Protein AF-W1WXT0-F1 (afdb_monomer_lite)

Organism: NCBI:txid1403943

Sequence (70 aa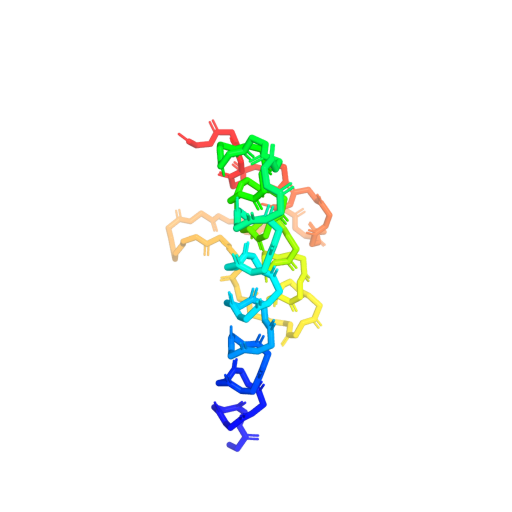):
MLTFIELLIGVVVIVGVARYIIKGYSATGVLFVGGLLLLIISAIMGHKVLPSSQASTGYSATDIVEYVKI

Radius of gyration: 13.67 Å; chains: 1; bounding box: 31×24×36 Å

Structure (mmCIF, N/CA/C/O backbone):
data_AF-W1WXT0-F1
#
_entry.id   AF-W1WXT0-F1
#
loop_
_atom_site.group_PDB
_atom_site.id
_atom_site.type_symbol
_atom_site.label_atom_id
_atom_site.label_alt_id
_atom_site.label_comp_id
_atom_site.label_asym_id
_atom_site.label_entity_id
_atom_site.label_seq_id
_atom_site.pdbx_PDB_ins_code
_atom_site.Cartn_x
_atom_site.Cartn_y
_atom_site.Cartn_z
_atom_site.occupancy
_atom_site.B_iso_or_equiv
_atom_site.auth_seq_id
_atom_site.auth_comp_id
_atom_site.auth_asym_id
_atom_site.auth_atom_id
_atom_site.pdbx_PDB_model_num
ATOM 1 N N . MET A 1 1 ? 0.275 -9.393 -21.781 1.00 50.94 1 MET A N 1
ATOM 2 C CA . MET A 1 1 ? -0.119 -10.455 -20.827 1.00 50.94 1 MET A CA 1
ATOM 3 C C . MET A 1 1 ? 0.648 -10.264 -19.512 1.00 50.94 1 MET A C 1
ATOM 5 O O . MET A 1 1 ? 1.414 -11.122 -19.113 1.00 50.94 1 MET A O 1
ATOM 9 N N . LEU A 1 2 ? 0.479 -9.093 -18.887 1.00 58.41 2 LEU A N 1
ATOM 10 C CA . LEU A 1 2 ? 1.119 -8.654 -17.626 1.00 58.41 2 LEU A CA 1
ATOM 11 C C . LEU A 1 2 ? 0.043 -8.087 -16.672 1.00 58.41 2 LEU A C 1
ATOM 13 O O . LEU A 1 2 ? 0.027 -8.388 -15.484 1.00 58.41 2 LEU A O 1
ATOM 17 N N . THR A 1 3 ? -0.967 -7.442 -17.262 1.00 73.75 3 THR A N 1
ATOM 18 C CA . THR A 1 3 ? -2.153 -6.860 -16.616 1.00 73.75 3 THR A CA 1
ATOM 19 C C . THR A 1 3 ? -2.919 -7.771 -15.653 1.00 73.75 3 THR A C 1
ATOM 21 O O . THR A 1 3 ? -3.408 -7.298 -14.632 1.00 73.75 3 THR A O 1
ATOM 24 N N . PHE A 1 4 ? -3.040 -9.075 -15.928 1.00 78.94 4 PHE A N 1
ATOM 25 C CA . PHE A 1 4 ? -3.766 -9.988 -15.032 1.00 78.94 4 PHE A CA 1
ATOM 26 C C . PHE A 1 4 ? -3.016 -10.236 -13.713 1.00 78.94 4 PHE A C 1
ATOM 28 O O . PHE A 1 4 ? -3.635 -10.300 -12.655 1.00 78.94 4 PHE A O 1
ATOM 35 N N . ILE A 1 5 ? -1.683 -10.334 -13.764 1.00 81.19 5 ILE A N 1
ATOM 36 C CA . ILE A 1 5 ? -0.830 -10.546 -12.584 1.00 81.19 5 ILE A CA 1
ATOM 37 C C . ILE A 1 5 ? -0.792 -9.280 -11.723 1.00 81.19 5 ILE A C 1
ATOM 39 O O . ILE A 1 5 ? -0.926 -9.370 -10.507 1.00 81.19 5 ILE A O 1
ATOM 43 N N . GLU A 1 6 ? -0.695 -8.105 -12.346 1.00 81.06 6 GLU A N 1
ATOM 44 C CA . GLU A 1 6 ? -0.759 -6.802 -11.665 1.00 81.06 6 GLU A CA 1
ATOM 45 C C . GLU A 1 6 ? -2.081 -6.612 -10.915 1.00 81.06 6 GLU A C 1
ATOM 47 O O . GLU A 1 6 ? -2.088 -6.224 -9.747 1.00 81.06 6 GLU A O 1
A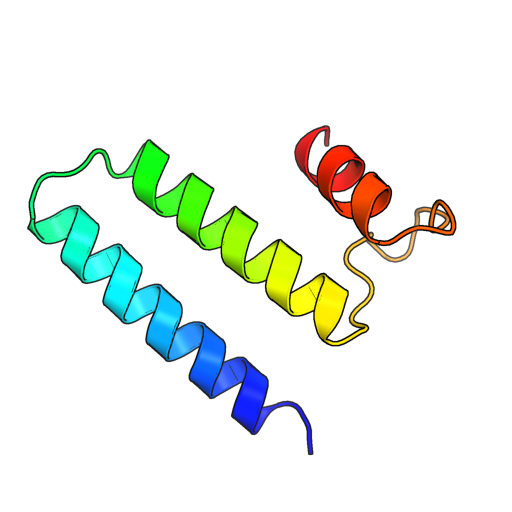TOM 52 N N . LEU A 1 7 ? -3.202 -6.953 -11.560 1.00 85.75 7 LEU A N 1
ATOM 53 C CA . LEU A 1 7 ? -4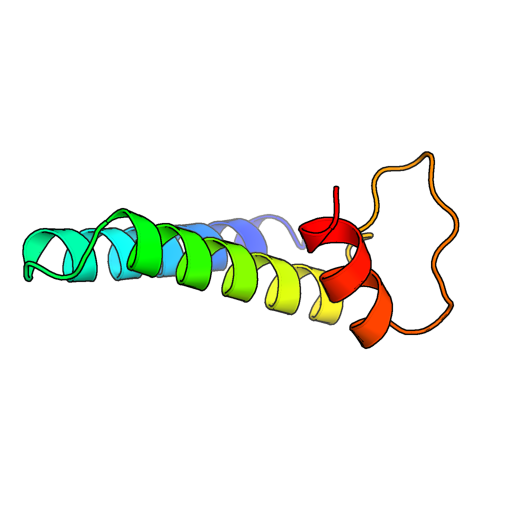.523 -6.937 -10.933 1.00 85.75 7 LEU A CA 1
ATOM 54 C C . LEU A 1 7 ? -4.599 -7.887 -9.736 1.00 85.75 7 LEU A C 1
ATOM 56 O O . LEU A 1 7 ? -5.120 -7.509 -8.689 1.00 85.75 7 LEU A O 1
ATOM 60 N N . LEU A 1 8 ? -4.059 -9.101 -9.864 1.00 88.81 8 LEU A N 1
ATOM 61 C CA . LEU A 1 8 ? -4.058 -10.090 -8.785 1.00 88.81 8 LEU A CA 1
ATOM 62 C C . LEU A 1 8 ? -3.241 -9.587 -7.583 1.00 88.81 8 LEU A C 1
ATOM 64 O O . LEU A 1 8 ? -3.712 -9.643 -6.447 1.00 88.81 8 LEU A O 1
ATOM 68 N N . ILE A 1 9 ? -2.059 -9.016 -7.833 1.00 87.69 9 ILE A N 1
ATOM 69 C CA . IL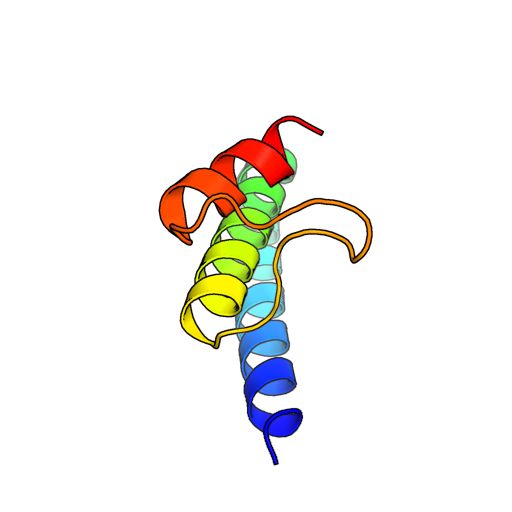E A 1 9 ? -1.210 -8.403 -6.802 1.00 87.69 9 ILE A CA 1
ATOM 70 C C . ILE A 1 9 ? -1.952 -7.256 -6.109 1.00 87.69 9 ILE A C 1
ATOM 72 O O . ILE A 1 9 ? -2.002 -7.214 -4.879 1.00 87.69 9 ILE A O 1
ATOM 76 N N . GLY A 1 10 ? -2.581 -6.364 -6.879 1.00 87.62 10 GLY A N 1
ATOM 77 C CA . GLY A 1 10 ? -3.377 -5.263 -6.337 1.00 87.62 10 GLY A CA 1
ATOM 78 C C . GLY A 1 10 ? -4.500 -5.754 -5.424 1.00 87.62 10 GLY A C 1
ATOM 79 O O . GLY A 1 10 ? -4.635 -5.274 -4.299 1.00 87.62 10 GLY A O 1
ATOM 80 N N . VAL A 1 11 ? -5.260 -6.766 -5.854 1.00 92.19 11 VAL A N 1
ATOM 81 C CA . VAL A 1 11 ? -6.349 -7.357 -5.057 1.00 92.19 11 VAL A CA 1
ATOM 82 C C . VAL A 1 11 ? -5.826 -7.951 -3.748 1.00 92.19 11 VAL A C 1
ATOM 84 O O . VAL A 1 11 ? -6.394 -7.685 -2.688 1.00 92.19 11 VAL A O 1
ATOM 87 N N . VAL A 1 12 ? -4.729 -8.710 -3.792 1.00 92.69 12 VAL A N 1
ATOM 88 C CA . VAL A 1 12 ? -4.128 -9.315 -2.592 1.00 92.69 12 VAL A CA 1
ATOM 89 C C . VAL A 1 12 ? -3.695 -8.241 -1.596 1.00 92.69 12 VAL A C 1
ATOM 91 O O . VAL A 1 12 ? -3.987 -8.356 -0.402 1.00 92.69 12 VAL A O 1
ATOM 94 N N . VAL A 1 13 ? -3.048 -7.173 -2.070 1.00 91.56 13 VAL A N 1
ATOM 95 C CA . VAL A 1 13 ? -2.600 -6.080 -1.200 1.00 91.56 13 VAL A CA 1
ATOM 96 C C . VAL A 1 13 ? -3.783 -5.317 -0.608 1.00 91.56 13 VAL A C 1
ATOM 98 O O . VAL A 1 13 ? -3.776 -5.054 0.593 1.00 91.56 13 VAL A O 1
ATOM 101 N N . ILE A 1 14 ? -4.826 -5.024 -1.391 1.00 92.12 14 ILE A N 1
ATOM 102 C CA . ILE A 1 14 ? -6.029 -4.329 -0.900 1.00 92.12 14 ILE A CA 1
ATOM 103 C C . ILE A 1 14 ? -6.717 -5.142 0.201 1.00 92.12 14 ILE A C 1
ATOM 105 O O . ILE A 1 14 ? -7.029 -4.597 1.260 1.00 92.12 14 ILE A O 1
ATOM 109 N N . VAL A 1 15 ? -6.916 -6.448 -0.007 1.00 94.50 15 VAL A N 1
ATOM 110 C CA . VAL A 1 15 ? -7.530 -7.331 1.001 1.00 94.50 15 VAL A CA 1
ATOM 111 C C . VAL A 1 15 ? -6.667 -7.404 2.262 1.00 94.50 15 VAL A C 1
ATOM 113 O O . VAL A 1 15 ? -7.192 -7.341 3.377 1.00 94.50 15 VAL A O 1
ATOM 116 N N . GLY A 1 16 ? -5.342 -7.487 2.103 1.00 92.00 16 GLY A N 1
ATOM 117 C CA . GLY A 1 16 ? -4.394 -7.450 3.214 1.00 92.00 16 GLY A CA 1
ATOM 118 C C . GLY A 1 16 ? -4.515 -6.162 4.028 1.00 92.00 16 GLY A C 1
ATOM 119 O O . GLY A 1 16 ? -4.783 -6.216 5.229 1.00 92.00 16 GLY A O 1
ATOM 120 N N . VAL A 1 17 ? -4.383 -5.006 3.373 1.00 93.50 17 VAL A N 1
ATOM 121 C CA . VAL A 1 17 ? -4.492 -3.673 3.989 1.00 93.50 17 VAL A CA 1
ATOM 122 C C . VAL A 1 17 ? -5.833 -3.505 4.701 1.00 93.50 17 VAL A C 1
ATOM 124 O O . VAL A 1 17 ? -5.854 -3.144 5.877 1.00 93.50 17 VAL A O 1
ATOM 127 N N . ALA A 1 18 ? -6.944 -3.837 4.040 1.00 92.31 18 ALA A N 1
ATOM 128 C CA . ALA A 1 18 ? -8.281 -3.738 4.622 1.00 92.31 18 ALA A CA 1
ATOM 129 C C . ALA A 1 18 ? -8.405 -4.570 5.906 1.00 92.31 18 ALA A C 1
ATOM 131 O O . ALA A 1 18 ? -8.916 -4.087 6.919 1.00 92.31 18 ALA A O 1
ATOM 132 N N . ARG A 1 19 ? -7.868 -5.796 5.909 1.00 94.19 19 ARG A N 1
ATOM 133 C CA . ARG A 1 19 ? -7.863 -6.657 7.098 1.00 94.19 19 ARG A CA 1
ATOM 134 C C . ARG A 1 19 ? -7.059 -6.048 8.245 1.00 94.19 19 ARG A C 1
ATOM 136 O O . ARG A 1 19 ? -7.498 -6.114 9.392 1.00 94.19 19 ARG A O 1
ATOM 143 N N . TYR A 1 20 ? -5.892 -5.474 7.961 1.00 91.25 20 TYR A N 1
ATOM 144 C CA . TYR A 1 20 ? -5.064 -4.837 8.987 1.00 91.25 20 TYR A CA 1
ATOM 145 C C . TYR A 1 20 ? -5.719 -3.569 9.553 1.00 91.25 20 TYR A C 1
ATOM 147 O O . TYR A 1 20 ? -5.647 -3.351 10.760 1.00 91.25 20 TYR A O 1
ATOM 155 N N . ILE A 1 21 ? -6.441 -2.793 8.742 1.00 91.25 21 ILE A N 1
ATOM 156 C CA . ILE A 1 21 ? -7.221 -1.645 9.232 1.00 91.25 21 ILE A CA 1
ATOM 157 C C . ILE A 1 21 ? -8.356 -2.113 10.155 1.00 91.25 21 ILE A C 1
ATOM 159 O O . ILE A 1 21 ? -8.481 -1.615 11.271 1.00 91.25 21 ILE A O 1
ATOM 163 N N . ILE A 1 22 ? -9.135 -3.125 9.749 1.00 94.44 22 ILE A N 1
ATOM 164 C CA . ILE A 1 22 ? -10.235 -3.675 10.570 1.00 94.44 22 ILE A CA 1
ATOM 165 C C . ILE A 1 22 ? -9.716 -4.256 11.894 1.00 94.44 22 ILE A C 1
ATOM 167 O O . ILE A 1 22 ? -10.389 -4.174 12.918 1.00 94.44 22 ILE A O 1
ATOM 171 N N . LYS A 1 23 ? -8.499 -4.813 11.904 1.00 91.50 23 LYS A N 1
ATOM 172 C CA . LYS A 1 23 ? -7.862 -5.368 13.109 1.00 91.50 23 LYS A CA 1
ATOM 173 C C . LYS A 1 23 ? -7.370 -4.292 14.098 1.00 91.50 23 LYS A C 1
ATOM 175 O O . LYS A 1 23 ? -6.863 -4.640 15.160 1.00 91.50 23 LYS A O 1
ATOM 180 N N . GLY A 1 24 ? -7.538 -3.006 13.783 1.00 89.12 24 GLY A N 1
ATOM 181 C CA . GLY A 1 24 ? -7.217 -1.896 14.683 1.00 89.12 24 GLY A CA 1
ATOM 182 C C . GLY A 1 24 ? -5.768 -1.415 14.606 1.00 89.12 24 GLY A C 1
ATOM 183 O O . GLY A 1 24 ? -5.318 -0.694 15.494 1.00 89.12 24 GLY A O 1
ATOM 184 N N . TYR A 1 25 ? -5.019 -1.794 13.563 1.00 89.69 25 TYR A N 1
ATOM 185 C CA . TYR A 1 25 ? -3.723 -1.172 13.286 1.00 89.69 25 TYR A CA 1
ATOM 186 C C . TYR A 1 25 ? -3.919 0.240 12.714 1.00 89.69 25 TYR A C 1
ATOM 188 O O . TYR A 1 25 ? -4.932 0.530 12.079 1.00 89.69 25 TYR A O 1
ATOM 196 N N . SER A 1 26 ? -2.932 1.121 12.914 1.00 89.94 26 SER A N 1
ATOM 197 C CA . SER A 1 26 ? -2.969 2.491 12.385 1.00 89.94 26 SER A CA 1
ATOM 198 C C . SER A 1 26 ? -3.147 2.491 10.867 1.00 89.94 26 SER A C 1
ATOM 200 O O . SER A 1 26 ? -2.280 2.000 10.140 1.00 89.94 26 SER A O 1
ATOM 202 N N . ALA A 1 27 ? -4.246 3.081 10.389 1.00 89.38 27 ALA A N 1
ATOM 203 C CA . ALA A 1 27 ? -4.551 3.159 8.964 1.00 89.38 27 ALA A CA 1
ATOM 204 C C . ALA A 1 27 ? -3.416 3.825 8.176 1.00 89.38 27 ALA A C 1
ATOM 206 O O . ALA A 1 27 ? -3.031 3.329 7.121 1.00 89.38 27 ALA A O 1
ATOM 207 N N . THR A 1 28 ? -2.817 4.881 8.729 1.00 89.75 28 THR A N 1
ATOM 208 C CA . THR A 1 28 ? -1.709 5.611 8.104 1.00 89.75 28 THR A CA 1
ATOM 209 C C . THR A 1 28 ? -0.489 4.718 7.888 1.00 89.75 28 THR A C 1
ATOM 211 O O . THR A 1 28 ? 0.073 4.692 6.797 1.00 89.75 28 THR A O 1
ATOM 214 N N . GLY A 1 29 ? -0.101 3.940 8.903 1.00 88.12 29 GLY A N 1
ATOM 215 C CA . GLY A 1 29 ? 1.049 3.038 8.804 1.00 88.12 29 GLY A CA 1
ATOM 216 C C . GLY A 1 29 ? 0.791 1.867 7.856 1.00 88.12 29 GLY A C 1
ATOM 217 O O . GLY A 1 29 ? 1.641 1.536 7.034 1.00 88.12 29 GLY A O 1
ATOM 218 N N . VAL A 1 30 ? -0.400 1.269 7.926 1.00 91.69 30 VAL A N 1
ATOM 219 C CA . VAL A 1 30 ? -0.778 0.133 7.070 1.00 91.69 30 VAL A CA 1
ATOM 220 C C . VAL A 1 30 ? -0.854 0.552 5.599 1.00 91.69 30 VAL A C 1
ATOM 222 O O . VAL A 1 30 ? -0.355 -0.170 4.738 1.00 91.69 30 VAL A O 1
ATOM 225 N N . LEU A 1 31 ? -1.427 1.724 5.306 1.00 91.69 31 LEU A N 1
ATOM 226 C CA . LEU A 1 31 ? -1.488 2.267 3.946 1.00 91.69 31 LEU A CA 1
ATOM 227 C C . LEU A 1 31 ? -0.096 2.596 3.404 1.00 91.69 31 LEU A C 1
ATOM 229 O O . LEU A 1 31 ? 0.201 2.254 2.262 1.00 91.69 31 LEU A O 1
ATOM 233 N N . PHE A 1 32 ? 0.773 3.193 4.225 1.00 89.25 32 PHE A N 1
ATOM 234 C CA . PHE A 1 32 ? 2.144 3.505 3.823 1.00 89.25 32 PHE A CA 1
ATOM 235 C C . PHE A 1 32 ? 2.944 2.241 3.489 1.00 89.25 32 PHE A C 1
ATOM 237 O O . PHE A 1 32 ? 3.541 2.151 2.419 1.00 89.25 32 PHE A O 1
ATOM 244 N N . VAL A 1 33 ? 2.901 1.227 4.359 1.00 90.06 33 VAL A N 1
ATOM 245 C CA . VAL A 1 33 ? 3.595 -0.050 4.124 1.00 90.06 33 VAL A CA 1
ATOM 246 C C . VAL A 1 33 ? 3.016 -0.779 2.909 1.00 90.06 33 VAL A C 1
ATOM 248 O O . VAL A 1 33 ? 3.776 -1.315 2.107 1.00 90.06 33 VAL A O 1
ATOM 251 N N . GLY A 1 34 ? 1.691 -0.767 2.732 1.00 90.19 34 GLY A N 1
ATOM 252 C CA . GLY A 1 34 ? 1.034 -1.351 1.560 1.00 90.19 34 GLY A CA 1
ATOM 253 C C . GLY A 1 34 ? 1.453 -0.680 0.248 1.00 90.19 34 GLY A C 1
ATOM 254 O O . GLY A 1 34 ? 1.773 -1.371 -0.718 1.00 90.19 34 GLY A O 1
ATOM 255 N N . GLY A 1 35 ? 1.518 0.654 0.226 1.00 87.12 35 GLY A N 1
ATOM 256 C CA . GLY A 1 35 ? 1.990 1.420 -0.930 1.00 87.12 35 GLY A CA 1
ATOM 257 C C . GLY A 1 35 ? 3.467 1.172 -1.240 1.00 87.12 35 GLY A C 1
ATOM 258 O O . GLY A 1 35 ? 3.826 0.944 -2.393 1.00 87.12 35 GLY A O 1
ATOM 259 N N . LEU A 1 36 ? 4.316 1.129 -0.212 1.00 86.56 36 LEU A N 1
ATOM 260 C CA . LEU A 1 36 ? 5.751 0.879 -0.362 1.00 86.56 36 LEU A CA 1
ATOM 261 C C . LEU A 1 36 ? 6.030 -0.542 -0.876 1.00 86.56 36 LEU A C 1
ATOM 263 O O . LEU A 1 36 ? 6.877 -0.737 -1.745 1.00 86.56 36 LEU A O 1
ATOM 267 N N . LEU A 1 37 ? 5.262 -1.527 -0.405 1.00 86.44 37 LEU A N 1
ATOM 268 C CA . LEU A 1 37 ? 5.317 -2.907 -0.884 1.00 86.44 37 LEU A CA 1
ATOM 269 C C . LEU A 1 37 ? 4.921 -3.007 -2.364 1.00 86.44 37 LEU A C 1
ATOM 271 O O . LEU A 1 37 ? 5.614 -3.670 -3.133 1.00 86.44 37 LEU A O 1
ATOM 275 N N . LEU A 1 38 ? 3.858 -2.315 -2.789 1.00 87.12 38 LEU A N 1
ATOM 276 C CA . LEU A 1 38 ? 3.469 -2.254 -4.204 1.00 87.12 38 LEU A CA 1
ATOM 277 C C . LEU A 1 38 ? 4.538 -1.581 -5.068 1.00 87.12 38 LEU A C 1
ATOM 279 O O . LEU A 1 38 ? 4.800 -2.045 -6.176 1.00 87.12 38 LEU A O 1
ATOM 283 N N . LEU A 1 39 ? 5.194 -0.538 -4.557 1.00 82.94 39 LEU A N 1
ATOM 284 C CA . LEU A 1 39 ? 6.308 0.124 -5.237 1.00 82.94 39 LEU A CA 1
ATOM 285 C C . LEU A 1 39 ? 7.484 -0.827 -5.475 1.00 82.94 39 LEU A C 1
ATOM 287 O O . LEU A 1 39 ? 8.016 -0.887 -6.581 1.00 82.94 39 LEU A O 1
ATOM 291 N N . ILE A 1 40 ? 7.859 -1.600 -4.453 1.00 79.81 40 ILE A N 1
ATOM 292 C CA . ILE A 1 40 ? 8.928 -2.603 -4.543 1.00 79.81 40 ILE A CA 1
ATOM 293 C C . ILE A 1 40 ? 8.569 -3.674 -5.577 1.00 79.81 40 ILE A C 1
ATOM 295 O O . ILE A 1 40 ? 9.399 -4.023 -6.414 1.00 79.81 40 ILE A O 1
ATOM 299 N N . ILE A 1 41 ? 7.331 -4.177 -5.554 1.00 80.56 41 ILE A N 1
ATOM 300 C CA . ILE A 1 41 ? 6.869 -5.173 -6.530 1.00 80.56 41 ILE A CA 1
ATOM 301 C C . ILE A 1 41 ? 6.898 -4.594 -7.949 1.00 80.56 41 ILE A C 1
ATOM 303 O O . ILE A 1 41 ? 7.377 -5.258 -8.865 1.00 80.56 41 ILE A O 1
ATOM 307 N N . SER A 1 42 ? 6.462 -3.347 -8.124 1.00 78.25 42 SER A N 1
ATOM 308 C CA . SER A 1 42 ? 6.508 -2.635 -9.405 1.00 78.25 42 SER A CA 1
ATOM 309 C C . SER A 1 42 ? 7.945 -2.513 -9.935 1.00 78.25 42 SER A C 1
ATOM 311 O O . SER A 1 42 ? 8.209 -2.833 -11.096 1.00 78.25 42 SER A O 1
ATOM 313 N N . ALA A 1 43 ? 8.898 -2.176 -9.057 1.00 73.50 43 ALA A N 1
ATOM 314 C CA . ALA A 1 43 ? 10.321 -2.103 -9.382 1.00 73.50 43 ALA A CA 1
ATOM 315 C C . ALA A 1 43 ? 10.895 -3.458 -9.835 1.00 73.50 43 ALA A C 1
ATOM 317 O O . ALA A 1 43 ? 11.605 -3.527 -10.837 1.00 73.50 43 ALA A O 1
ATOM 318 N N . ILE A 1 44 ? 10.563 -4.542 -9.122 1.00 72.25 44 ILE A N 1
ATOM 319 C CA . ILE A 1 44 ? 11.009 -5.910 -9.444 1.00 72.25 44 ILE A CA 1
ATOM 320 C C . ILE A 1 44 ? 10.378 -6.403 -10.754 1.00 72.25 44 ILE A C 1
ATOM 322 O O . ILE A 1 44 ? 11.026 -7.108 -11.524 1.00 72.25 44 ILE A O 1
ATOM 326 N N . MET A 1 45 ? 9.136 -6.007 -11.040 1.00 68.44 45 MET A N 1
ATOM 327 C CA . MET A 1 45 ? 8.442 -6.320 -12.294 1.00 68.44 45 MET A CA 1
ATOM 328 C C . MET A 1 45 ? 8.948 -5.501 -13.494 1.00 68.44 45 MET A C 1
ATOM 330 O O . MET A 1 45 ? 8.408 -5.641 -14.589 1.00 68.44 45 MET A O 1
ATOM 334 N N . GLY A 1 46 ? 9.971 -4.656 -13.316 1.00 64.50 46 GLY A N 1
ATOM 335 C CA . GLY A 1 46 ? 10.565 -3.858 -14.390 1.00 64.50 46 GLY A CA 1
ATOM 336 C C . GLY A 1 46 ? 9.698 -2.684 -14.849 1.00 64.50 46 GLY A C 1
ATOM 337 O O . GLY A 1 46 ? 9.989 -2.079 -15.882 1.00 64.50 46 GLY A O 1
ATOM 338 N N . HIS A 1 47 ? 8.645 -2.341 -14.100 1.00 65.88 47 HIS A N 1
ATOM 339 C CA . HIS A 1 47 ? 7.875 -1.131 -14.357 1.00 65.88 47 HIS A CA 1
ATOM 340 C C . HIS A 1 47 ? 8.702 0.087 -13.941 1.00 65.88 47 HIS A C 1
ATOM 342 O O . HIS A 1 47 ? 9.315 0.103 -12.872 1.00 65.88 47 HIS A O 1
ATOM 348 N N . LYS A 1 48 ? 8.728 1.130 -14.785 1.00 58.19 48 LYS A N 1
ATOM 349 C CA . LYS A 1 48 ? 9.342 2.413 -14.416 1.00 58.19 48 LYS A CA 1
ATOM 350 C C . LYS A 1 48 ? 8.582 2.983 -13.222 1.00 58.19 48 LYS A C 1
ATOM 352 O O . LYS A 1 48 ? 7.460 3.455 -13.359 1.00 58.19 48 LYS A O 1
ATOM 357 N N . VAL A 1 49 ? 9.220 2.916 -12.062 1.00 58.06 49 VAL A N 1
ATOM 358 C CA . VAL A 1 49 ? 8.707 3.452 -10.797 1.00 58.06 49 VAL A CA 1
ATOM 359 C C . VAL A 1 49 ? 8.823 4.980 -10.764 1.00 58.06 49 VAL A C 1
ATOM 361 O O . VAL A 1 49 ? 8.040 5.651 -10.099 1.00 58.06 49 VAL A O 1
ATOM 364 N N . LEU A 1 50 ? 9.770 5.534 -11.534 1.00 52.81 50 LEU A N 1
ATOM 365 C CA . LEU A 1 50 ? 9.919 6.972 -11.731 1.00 52.81 50 LEU A CA 1
ATOM 366 C C . LEU A 1 50 ? 8.915 7.495 -12.770 1.00 52.81 50 LEU A C 1
ATOM 368 O O . LEU A 1 50 ? 8.808 6.907 -13.856 1.00 52.81 50 LEU A O 1
ATOM 372 N N . PRO A 1 51 ? 8.242 8.633 -12.501 1.00 50.38 51 PRO A N 1
ATOM 373 C CA . PRO A 1 51 ? 7.441 9.320 -13.504 1.00 50.38 51 PRO A CA 1
ATOM 374 C C . PRO A 1 51 ? 8.305 9.653 -14.727 1.00 50.38 51 PRO A C 1
ATOM 376 O O . PRO A 1 51 ? 9.499 9.929 -14.612 1.00 50.38 51 PRO A O 1
ATOM 379 N N . SER A 1 52 ? 7.696 9.639 -15.916 1.00 48.62 52 SER A N 1
ATOM 380 C CA . SER A 1 52 ? 8.339 9.722 -17.242 1.00 48.62 52 SER A CA 1
ATOM 381 C C . SER A 1 52 ? 9.285 10.915 -17.468 1.00 48.62 52 SER A C 1
ATOM 383 O O . SER A 1 52 ? 9.940 10.977 -18.503 1.00 48.62 52 SER A O 1
ATOM 385 N N . SER A 1 53 ? 9.356 11.849 -16.519 1.00 48.78 53 SER A N 1
ATOM 386 C CA . SER A 1 53 ? 10.149 13.076 -16.559 1.00 48.78 53 SER A CA 1
ATOM 387 C C . SER A 1 53 ? 11.442 13.031 -15.728 1.00 48.78 53 SER A C 1
ATOM 389 O O . SER A 1 53 ? 12.120 14.053 -15.646 1.00 48.78 53 SER A O 1
ATOM 391 N N . GLN A 1 54 ? 11.799 11.896 -15.111 1.00 45.56 54 GLN A N 1
ATOM 392 C CA . GLN A 1 54 ? 12.996 11.787 -14.266 1.00 45.56 54 GLN A CA 1
ATOM 393 C C . GLN A 1 54 ? 13.887 10.608 -14.697 1.00 45.56 54 GLN A C 1
ATOM 395 O O . GLN A 1 54 ? 13.413 9.500 -14.974 1.00 45.56 54 GLN A O 1
ATOM 400 N N . ALA A 1 55 ? 15.186 10.882 -14.844 1.00 44.34 55 ALA A N 1
ATOM 401 C CA . ALA A 1 55 ? 16.180 9.912 -15.289 1.00 44.34 55 ALA A CA 1
ATOM 402 C C . ALA A 1 55 ? 16.361 8.825 -14.220 1.00 44.34 55 ALA A C 1
ATOM 404 O O . ALA A 1 55 ? 16.659 9.147 -13.076 1.00 44.34 55 ALA A O 1
ATOM 405 N N . SER A 1 56 ? 16.186 7.550 -14.597 1.00 45.94 56 SER A N 1
ATOM 406 C CA . SER A 1 56 ? 16.491 6.422 -13.706 1.00 45.94 56 SER A CA 1
ATOM 407 C C . SER A 1 56 ? 17.928 6.533 -13.219 1.00 45.94 56 SER A C 1
ATOM 409 O O . SER A 1 56 ? 18.844 6.681 -14.030 1.00 45.94 56 SER A O 1
ATOM 411 N N . THR A 1 57 ? 18.129 6.378 -11.914 1.00 45.34 57 THR A N 1
ATOM 412 C CA . THR A 1 57 ? 19.456 6.423 -11.280 1.00 45.34 57 THR A CA 1
ATOM 413 C C . THR A 1 57 ? 20.340 5.212 -11.617 1.00 45.34 57 THR A C 1
ATOM 415 O O . THR A 1 57 ? 21.480 5.122 -11.170 1.00 45.34 57 THR A O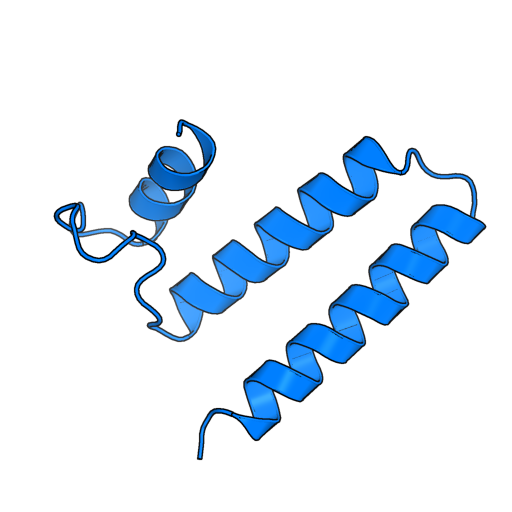 1
ATOM 418 N N . GLY A 1 58 ? 19.842 4.270 -12.427 1.00 53.00 58 GLY A N 1
ATOM 419 C CA . GLY A 1 58 ? 20.555 3.056 -12.830 1.00 53.00 58 GLY A CA 1
ATOM 420 C C . GLY A 1 58 ? 20.458 1.903 -11.824 1.00 53.00 58 GLY A C 1
ATOM 421 O O . GLY A 1 58 ? 20.880 0.798 -12.149 1.00 53.00 58 GLY A O 1
ATOM 422 N N . TYR A 1 59 ? 19.854 2.119 -10.647 1.00 47.25 59 TYR A N 1
ATOM 423 C CA . TYR A 1 59 ? 19.572 1.092 -9.639 1.00 47.25 59 TYR A CA 1
ATOM 424 C C . TYR A 1 59 ? 18.126 1.215 -9.125 1.00 47.25 59 TYR A C 1
ATOM 426 O O . TYR A 1 59 ? 17.742 2.231 -8.551 1.00 47.25 59 TYR A O 1
ATOM 434 N N . SER A 1 60 ? 17.328 0.145 -9.240 1.00 53.53 60 SER A N 1
ATOM 435 C CA . SER A 1 60 ? 15.934 0.112 -8.749 1.00 53.53 60 SER A CA 1
ATOM 436 C C . SER A 1 60 ? 15.796 0.375 -7.242 1.00 53.53 60 SER A C 1
ATOM 438 O O . SER A 1 60 ? 14.719 0.733 -6.780 1.00 53.53 60 SER A O 1
ATOM 440 N N . ALA A 1 61 ? 16.874 0.209 -6.468 1.00 52.84 61 ALA A N 1
ATOM 441 C CA . ALA A 1 61 ? 16.887 0.462 -5.029 1.00 52.84 61 ALA A CA 1
ATOM 442 C C . ALA A 1 61 ? 16.909 1.962 -4.673 1.00 52.84 61 ALA A C 1
ATOM 444 O O . ALA A 1 61 ? 16.281 2.364 -3.695 1.00 52.84 61 ALA A O 1
ATOM 445 N N . THR A 1 62 ? 17.600 2.796 -5.457 1.00 56.44 62 THR A N 1
ATOM 446 C CA . THR A 1 62 ? 17.655 4.255 -5.247 1.00 56.44 62 THR A CA 1
ATOM 447 C C . THR A 1 62 ? 16.415 4.953 -5.794 1.00 56.44 62 THR A C 1
ATOM 449 O O . THR A 1 62 ? 15.923 5.889 -5.168 1.00 56.44 62 THR A O 1
ATOM 452 N N . ASP A 1 63 ? 15.839 4.417 -6.870 1.00 55.19 63 ASP A N 1
ATOM 453 C CA . ASP A 1 63 ? 14.605 4.913 -7.489 1.00 55.19 63 ASP A CA 1
ATOM 454 C C . ASP A 1 63 ? 13.385 4.849 -6.529 1.00 55.19 63 ASP A C 1
ATOM 456 O O . ASP A 1 63 ? 12.530 5.733 -6.544 1.00 55.19 63 ASP A O 1
ATOM 460 N N . ILE A 1 64 ? 13.323 3.857 -5.626 1.00 58.47 64 ILE A N 1
ATOM 461 C CA . ILE A 1 64 ? 12.264 3.751 -4.596 1.00 58.47 64 ILE A CA 1
ATOM 462 C C . ILE A 1 64 ? 12.397 4.858 -3.537 1.00 58.47 64 ILE A C 1
ATOM 464 O O . ILE A 1 64 ? 11.400 5.450 -3.128 1.00 58.47 64 ILE A O 1
ATOM 468 N N . VAL A 1 65 ? 13.622 5.153 -3.086 1.00 60.66 65 VAL A N 1
ATOM 469 C CA . VAL A 1 65 ? 13.878 6.210 -2.089 1.00 60.66 65 VAL A CA 1
ATOM 470 C C . VAL A 1 65 ? 13.630 7.592 -2.688 1.00 60.66 65 VAL A C 1
ATOM 472 O O . VAL A 1 65 ? 13.148 8.486 -1.994 1.00 60.66 65 VAL A O 1
ATOM 475 N N . GLU A 1 66 ? 13.942 7.771 -3.971 1.00 59.28 66 GLU A N 1
ATOM 476 C CA . GLU A 1 66 ? 13.709 9.025 -4.681 1.00 59.28 66 GLU A CA 1
ATOM 477 C C . GLU A 1 66 ? 12.217 9.284 -4.911 1.00 59.28 66 GLU A C 1
ATOM 479 O O . GLU A 1 66 ? 11.766 10.396 -4.661 1.00 59.28 66 GLU A O 1
ATOM 484 N N . TYR A 1 67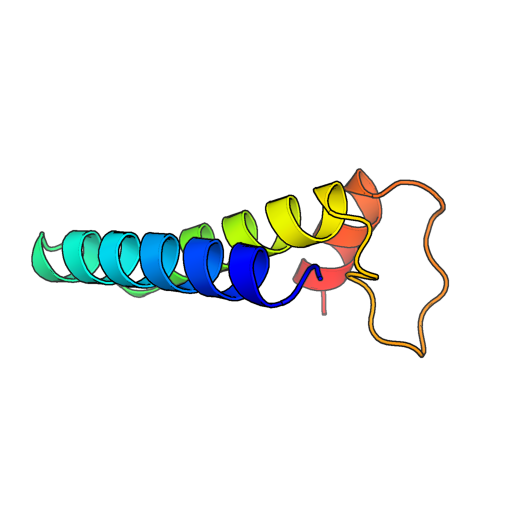 ? 11.422 8.259 -5.239 1.00 58.81 67 TYR A N 1
ATOM 485 C CA . TYR A 1 67 ? 9.962 8.388 -5.311 1.00 58.81 67 TYR A CA 1
ATOM 486 C C . TYR A 1 67 ? 9.327 8.781 -3.967 1.00 58.81 67 TYR A C 1
ATOM 488 O O . TYR A 1 67 ? 8.432 9.614 -3.937 1.00 58.81 67 TYR A O 1
ATOM 496 N N . VAL A 1 68 ? 9.794 8.215 -2.847 1.00 60.94 68 VAL A N 1
ATOM 497 C CA . VAL A 1 68 ? 9.267 8.539 -1.503 1.00 60.94 68 VAL A CA 1
ATOM 498 C C . VAL A 1 68 ? 9.670 9.947 -1.035 1.00 60.94 68 VAL A C 1
ATOM 500 O O . VAL A 1 68 ? 9.037 10.495 -0.136 1.00 60.94 68 VAL A O 1
ATOM 503 N N . LYS A 1 69 ? 10.731 10.533 -1.606 1.00 58.50 69 LYS A N 1
ATOM 504 C CA . LYS A 1 69 ? 11.169 11.903 -1.294 1.00 58.50 69 LYS A CA 1
ATOM 505 C C . LYS A 1 69 ? 10.337 12.995 -1.972 1.00 58.50 69 LYS A C 1
ATOM 507 O O . LYS A 1 69 ? 10.421 14.133 -1.510 1.00 58.50 69 LYS A O 1
ATOM 512 N N . ILE A 1 70 ? 9.646 12.680 -3.069 1.00 54.91 70 ILE A N 1
ATOM 513 C CA . ILE A 1 70 ? 8.744 13.606 -3.776 1.00 54.91 70 ILE A CA 1
ATOM 514 C C . ILE A 1 70 ? 7.494 13.829 -2.922 1.00 54.91 70 ILE A C 1
ATOM 516 O O . ILE A 1 70 ? 7.091 15.006 -2.798 1.00 54.91 70 ILE A O 1
#

Secondary structure (DSSP, 8-state):
--HHHHHHHHHHHHHHHHHHHHTT--HHHHHHHHHHHHHHHHHHTT---S-TTS---S-HHHHHHHHHH-

InterPro domains:
  IPR004669 C4-dicarboxylate anaerobic carrier [PTHR42002] (5-70)
  IPR018385 C4-dicarboxylate anaerobic carrier-like [PF03606] (6-69)

pLDDT: mean 74.4, std 17.05, range [44.34, 94.5]

Foldseek 3Di:
DCVVVLVVLVVVLVVVLVVCVVVPPDNVVSVVVSVLVNLVVCLVVVHQSDDPPDDPPPDSVVSSVVSVVD